Protein AF-A0A7S3YTA0-F1 (afdb_monomer_lite)

Structure (mmCIF, N/CA/C/O backbone):
data_AF-A0A7S3YTA0-F1
#
_entry.id   AF-A0A7S3YTA0-F1
#
loop_
_atom_site.group_PDB
_atom_site.id
_atom_site.type_symbol
_atom_site.label_atom_id
_atom_site.label_alt_id
_atom_site.label_comp_id
_atom_site.label_asym_id
_atom_site.label_entity_id
_atom_site.label_seq_id
_atom_site.pdbx_PDB_ins_code
_atom_site.Cartn_x
_atom_site.Cartn_y
_atom_site.Cartn_z
_atom_site.occupancy
_atom_site.B_iso_or_equiv
_atom_site.auth_seq_id
_atom_site.auth_comp_id
_atom_site.auth_asym_id
_atom_site.auth_atom_id
_atom_site.pdbx_PDB_model_num
ATOM 1 N N . ILE A 1 1 ? -1.882 21.117 9.601 1.00 75.38 1 ILE A N 1
ATOM 2 C CA . ILE A 1 1 ? -2.562 19.855 9.200 1.00 75.38 1 ILE A CA 1
ATOM 3 C C . ILE A 1 1 ? -3.867 19.663 9.983 1.00 75.38 1 ILE A C 1
ATOM 5 O O . ILE A 1 1 ? -4.895 19.478 9.349 1.00 75.38 1 ILE A O 1
ATOM 9 N N . SER A 1 2 ? -3.857 19.800 11.318 1.00 76.00 2 SER A N 1
ATOM 10 C CA . SER A 1 2 ? -5.040 19.610 12.189 1.00 76.00 2 SER A CA 1
ATOM 11 C C . SER A 1 2 ? -6.308 20.392 11.779 1.00 76.00 2 SER A C 1
ATOM 13 O O . SER A 1 2 ? -7.407 19.859 11.864 1.00 76.00 2 SER A O 1
ATOM 15 N N . SER A 1 3 ? -6.177 21.605 11.230 1.00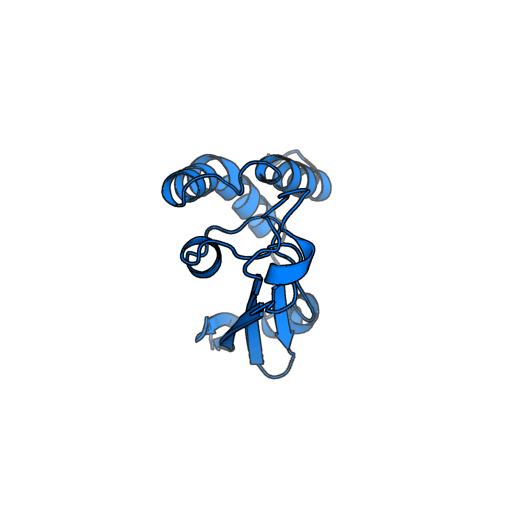 86.44 3 SER A N 1
ATOM 16 C CA . SER A 1 3 ? -7.314 22.431 10.783 1.00 86.44 3 SER A CA 1
ATOM 17 C C . SER A 1 3 ? -7.937 22.036 9.433 1.00 86.44 3 SER A C 1
ATOM 19 O O . SER A 1 3 ? -9.018 22.515 9.105 1.00 86.44 3 SER A O 1
ATOM 21 N N . LYS A 1 4 ? -7.286 21.186 8.623 1.00 92.19 4 LYS A N 1
ATOM 22 C CA . LYS A 1 4 ? -7.795 20.805 7.290 1.00 92.19 4 LYS A CA 1
ATOM 23 C C . LYS A 1 4 ? -8.862 19.707 7.401 1.00 92.19 4 LYS A C 1
ATOM 25 O O . LYS A 1 4 ? -8.685 18.811 8.227 1.00 92.19 4 LYS A O 1
ATOM 30 N N . PRO A 1 5 ? -9.912 19.669 6.560 1.00 94.56 5 PRO A N 1
ATOM 31 C CA . PRO A 1 5 ? -10.842 18.537 6.485 1.00 94.56 5 PRO A CA 1
ATOM 32 C C . PRO A 1 5 ? -10.158 17.224 6.068 1.00 94.56 5 PRO A C 1
ATOM 34 O O . PRO A 1 5 ? -9.203 17.224 5.292 1.00 94.56 5 PRO A O 1
ATOM 37 N N . THR A 1 6 ? -10.677 16.076 6.519 1.00 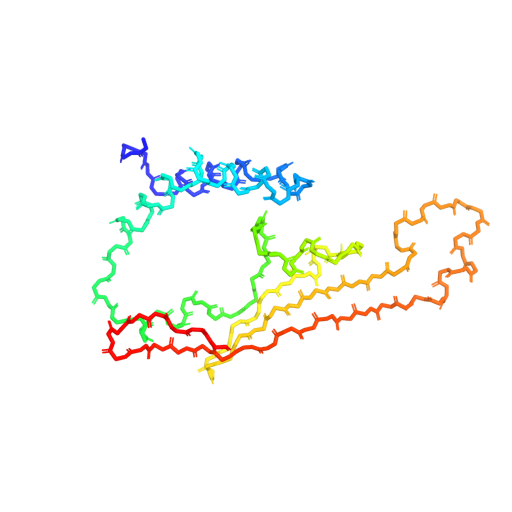94.44 6 THR A N 1
ATOM 38 C CA . THR A 1 6 ? -10.093 14.745 6.232 1.00 94.44 6 THR A CA 1
ATOM 39 C C . THR A 1 6 ? -9.964 14.466 4.735 1.00 94.44 6 THR A C 1
ATOM 41 O O . THR A 1 6 ? -8.952 13.927 4.289 1.00 94.44 6 THR A O 1
ATOM 44 N N . ARG A 1 7 ? -10.966 14.863 3.940 1.00 94.50 7 ARG A N 1
ATOM 45 C CA . ARG A 1 7 ? -10.941 14.719 2.477 1.00 94.50 7 ARG A CA 1
ATOM 46 C C . ARG A 1 7 ? -9.778 15.490 1.849 1.00 94.50 7 ARG A C 1
ATOM 48 O O . ARG A 1 7 ? -9.105 14.945 0.981 1.00 94.50 7 ARG A O 1
ATOM 55 N N . GLN A 1 8 ? -9.520 16.705 2.331 1.00 96.38 8 GLN A N 1
ATOM 56 C CA . GLN A 1 8 ? -8.435 17.543 1.831 1.00 96.38 8 GLN A CA 1
ATOM 57 C C . GLN A 1 8 ? -7.068 16.931 2.153 1.00 96.38 8 GLN A C 1
ATOM 59 O O . GLN A 1 8 ? -6.226 16.848 1.268 1.00 96.38 8 GLN A O 1
ATOM 64 N N . ILE A 1 9 ? -6.867 16.418 3.374 1.00 95.88 9 ILE A N 1
ATOM 65 C CA . ILE A 1 9 ? -5.610 15.741 3.744 1.00 95.88 9 ILE A CA 1
ATOM 66 C C . ILE A 1 9 ? -5.355 14.533 2.833 1.00 95.88 9 ILE A C 1
ATOM 68 O O . ILE A 1 9 ? -4.247 14.363 2.335 1.00 95.88 9 ILE A O 1
ATOM 72 N N . LYS A 1 10 ? -6.384 13.716 2.566 1.00 94.12 10 LYS A N 1
ATOM 73 C CA . LYS A 1 10 ? -6.270 12.570 1.649 1.00 94.12 10 LYS A CA 1
ATOM 74 C C . LYS A 1 10 ? -5.904 13.006 0.227 1.00 94.12 10 LYS A C 1
ATOM 76 O O . LYS A 1 10 ? -5.029 12.400 -0.380 1.00 94.12 10 LYS A O 1
ATOM 81 N N . GLN A 1 11 ? -6.552 14.044 -0.301 1.00 95.38 11 GLN A N 1
ATOM 82 C CA . GLN A 1 11 ? -6.271 14.558 -1.646 1.00 95.38 11 GLN A CA 1
ATOM 83 C C . GLN A 1 11 ? -4.853 15.121 -1.765 1.00 95.38 11 GLN A C 1
ATOM 85 O O . GLN A 1 11 ? -4.148 14.774 -2.708 1.00 95.38 11 GLN A O 1
ATOM 90 N N . GLU A 1 12 ? -4.412 15.920 -0.792 1.00 95.12 12 GLU A N 1
ATOM 91 C CA . GLU A 1 12 ? -3.043 16.444 -0.750 1.00 95.12 12 GLU A CA 1
ATOM 92 C C . GLU A 1 12 ? -2.018 15.307 -0.673 1.00 95.12 12 GLU A C 1
ATOM 94 O O . GLU A 1 12 ? -1.039 15.312 -1.414 1.00 95.12 12 GLU A O 1
ATOM 99 N N . MET A 1 13 ? -2.267 14.289 0.157 1.00 94.19 13 MET A N 1
ATOM 100 C CA . MET A 1 13 ? -1.398 13.115 0.257 1.00 94.19 13 MET A CA 1
ATOM 101 C C . MET A 1 13 ? -1.270 12.380 -1.088 1.00 94.19 13 MET A C 1
ATOM 103 O O . MET A 1 13 ? -0.166 12.004 -1.469 1.00 94.19 13 MET A O 1
ATOM 107 N N . ILE A 1 14 ? -2.372 12.216 -1.832 1.00 92.88 14 ILE A N 1
ATOM 108 C CA . ILE A 1 14 ? -2.359 11.613 -3.176 1.00 92.88 14 ILE A CA 1
ATOM 109 C C . ILE A 1 14 ? -1.544 12.476 -4.149 1.00 92.88 14 ILE A C 1
ATOM 111 O O . ILE A 1 14 ? -0.696 11.952 -4.867 1.00 92.88 14 ILE A O 1
ATOM 115 N N . GLN A 1 15 ? -1.762 13.792 -4.164 1.00 93.88 15 GLN A N 1
ATOM 116 C CA . GLN A 1 15 ? -1.035 14.715 -5.045 1.00 93.88 15 GLN A CA 1
ATOM 117 C C . GLN A 1 15 ? 0.473 14.705 -4.770 1.00 93.88 15 GLN A C 1
ATOM 119 O O . GLN A 1 15 ? 1.277 14.677 -5.700 1.00 93.88 15 GLN A O 1
ATOM 124 N N . LEU A 1 16 ? 0.861 14.661 -3.495 1.00 94.06 16 LEU A N 1
ATOM 125 C CA . LEU A 1 16 ? 2.258 14.639 -3.069 1.00 94.06 16 LEU A CA 1
ATOM 126 C C . LEU A 1 16 ? 3.028 13.416 -3.582 1.00 94.06 16 LEU A C 1
ATOM 128 O O . LEU A 1 16 ? 4.236 13.515 -3.799 1.00 94.06 16 LEU A O 1
ATOM 132 N N . VAL A 1 17 ? 2.356 12.279 -3.790 1.00 91.31 17 VAL A N 1
ATOM 133 C CA . VAL A 1 17 ? 3.008 11.030 -4.210 1.00 91.31 17 VAL A CA 1
ATOM 134 C C . VAL A 1 17 ? 2.965 10.759 -5.716 1.00 91.31 17 VAL A C 1
ATOM 136 O O . VAL A 1 17 ? 3.741 9.928 -6.189 1.00 91.31 17 VAL A O 1
ATOM 139 N N . GLN A 1 18 ? 2.111 11.454 -6.479 1.00 85.19 18 GLN A N 1
ATOM 140 C CA . GLN A 1 18 ? 1.823 11.150 -7.893 1.00 85.19 18 GLN A CA 1
ATOM 141 C C . GLN A 1 18 ? 3.065 11.062 -8.794 1.00 85.19 18 GLN A C 1
ATOM 143 O O . GLN A 1 18 ? 3.098 10.225 -9.692 1.00 85.19 18 GLN A O 1
ATOM 148 N N . ASN A 1 19 ? 4.109 11.846 -8.515 1.00 82.31 19 ASN A N 1
ATOM 149 C CA . ASN A 1 19 ? 5.321 11.900 -9.345 1.00 82.31 19 ASN A CA 1
ATOM 150 C C . ASN A 1 19 ? 6.576 11.347 -8.659 1.00 82.31 19 ASN A C 1
ATOM 152 O O . ASN A 1 19 ? 7.660 11.405 -9.225 1.00 82.31 19 ASN A O 1
ATOM 156 N N . ARG A 1 20 ? 6.441 10.793 -7.451 1.00 84.44 20 ARG A N 1
ATOM 157 C CA . ARG A 1 20 ? 7.572 10.342 -6.616 1.00 84.44 20 ARG A CA 1
ATOM 158 C C . ARG A 1 20 ? 7.796 8.840 -6.653 1.00 84.44 20 ARG A C 1
ATOM 160 O O . ARG A 1 20 ? 8.447 8.255 -5.791 1.00 84.44 20 ARG A O 1
ATOM 167 N N . ASN A 1 21 ? 7.175 8.164 -7.613 1.00 75.94 21 ASN A N 1
ATOM 168 C CA . ASN A 1 21 ? 7.241 6.713 -7.664 1.00 75.94 21 ASN A CA 1
ATOM 169 C C . ASN A 1 21 ? 8.559 6.183 -8.251 1.00 75.94 21 ASN A C 1
ATOM 171 O O . ASN A 1 21 ? 8.927 5.048 -7.956 1.00 75.94 21 ASN A O 1
ATOM 175 N N . ALA A 1 22 ? 9.235 6.979 -9.083 1.00 78.00 22 ALA A N 1
ATOM 176 C CA . ALA A 1 22 ? 10.537 6.635 -9.655 1.00 78.00 22 ALA A CA 1
ATOM 177 C C . ALA A 1 22 ? 11.708 6.917 -8.696 1.00 78.00 22 ALA A C 1
ATOM 179 O O . ALA A 1 22 ? 12.830 6.500 -8.978 1.00 78.00 22 ALA A O 1
ATOM 180 N N . ASP A 1 23 ? 11.442 7.605 -7.582 1.00 85.00 23 ASP A N 1
ATOM 181 C CA . ASP A 1 23 ? 12.418 7.899 -6.538 1.00 85.00 23 ASP A CA 1
ATOM 182 C C . ASP A 1 23 ? 13.050 6.594 -6.030 1.00 85.00 23 ASP A C 1
ATOM 184 O O . ASP A 1 23 ? 12.391 5.554 -5.911 1.00 85.00 23 ASP A O 1
ATOM 188 N N . LYS A 1 24 ? 14.339 6.636 -5.695 1.00 85.44 24 LYS A N 1
ATOM 189 C CA . LYS A 1 24 ? 15.027 5.482 -5.110 1.00 85.44 24 LYS A CA 1
ATOM 190 C C . LYS A 1 24 ? 14.405 5.146 -3.756 1.00 85.44 24 LYS A C 1
ATOM 192 O O . LYS A 1 24 ? 13.939 6.023 -3.032 1.00 85.44 24 LYS A O 1
ATOM 197 N N . GLN A 1 25 ? 14.497 3.884 -3.343 1.00 83.75 25 GLN A N 1
ATOM 198 C CA . GLN A 1 25 ? 13.926 3.414 -2.075 1.00 83.75 25 GLN A CA 1
ATOM 199 C C . GLN A 1 25 ? 14.331 4.269 -0.856 1.00 83.75 25 GLN A C 1
ATOM 201 O O . GLN A 1 25 ? 13.500 4.581 -0.003 1.00 83.75 25 GLN A O 1
ATOM 206 N N . GLY A 1 26 ? 15.594 4.706 -0.781 1.00 86.94 26 GLY A N 1
ATOM 207 C CA . GLY A 1 26 ? 16.060 5.591 0.293 1.00 86.94 26 GLY A CA 1
ATOM 208 C C . GLY A 1 26 ? 15.433 6.993 0.260 1.00 86.94 26 GLY A C 1
ATOM 209 O O . GLY A 1 26 ? 15.182 7.582 1.308 1.00 86.94 26 GLY A O 1
ATOM 210 N N . GLU A 1 27 ? 15.136 7.519 -0.928 1.00 89.81 27 GLU A N 1
ATOM 211 C CA . GLU A 1 27 ? 14.453 8.806 -1.116 1.00 89.81 27 GLU A CA 1
ATOM 212 C C . GLU A 1 27 ? 12.974 8.687 -0.740 1.00 89.81 27 GLU A C 1
ATOM 214 O O . GLU A 1 27 ? 12.465 9.524 0.005 1.00 89.81 27 GLU A O 1
ATOM 219 N N . LYS A 1 28 ? 12.318 7.588 -1.139 1.00 89.75 28 LYS A N 1
ATOM 220 C CA . LYS A 1 28 ? 10.954 7.245 -0.713 1.00 89.75 28 LYS A CA 1
ATOM 221 C C . LYS A 1 28 ? 10.839 7.146 0.806 1.00 89.75 28 LYS A C 1
ATOM 223 O O . LYS A 1 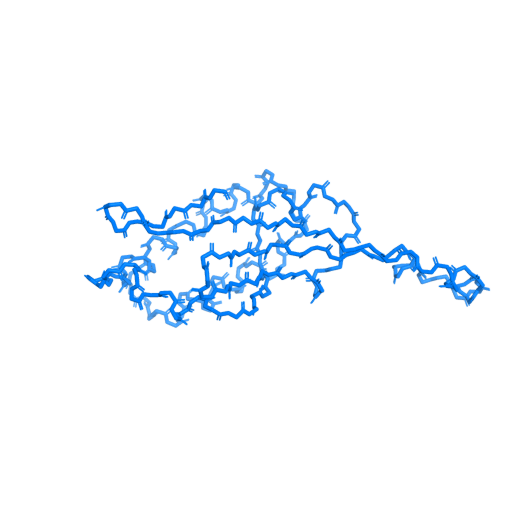28 ? 9.910 7.707 1.384 1.00 89.75 28 LYS A O 1
ATOM 228 N N . ALA A 1 29 ? 11.786 6.472 1.460 1.00 90.06 29 ALA A N 1
ATOM 229 C CA . ALA A 1 29 ? 11.810 6.341 2.915 1.00 90.06 29 ALA A CA 1
ATOM 230 C C . ALA A 1 29 ? 11.959 7.704 3.612 1.00 90.06 29 ALA A C 1
ATOM 232 O O . ALA A 1 29 ? 11.189 8.019 4.520 1.00 90.06 29 ALA A O 1
ATOM 233 N N . LYS A 1 30 ? 12.891 8.545 3.145 1.00 93.31 30 LYS A N 1
ATOM 234 C CA . LYS A 1 30 ? 13.073 9.908 3.671 1.00 93.31 30 LYS A CA 1
ATOM 235 C C . LYS A 1 30 ? 11.830 10.772 3.459 1.00 93.31 30 LYS A C 1
ATOM 237 O O . LYS A 1 30 ? 11.409 11.466 4.380 1.00 93.31 30 LYS A O 1
ATOM 242 N N . PHE A 1 31 ? 11.229 10.716 2.272 1.00 94.00 31 PHE A N 1
ATOM 243 C CA . PHE A 1 31 ? 10.011 11.457 1.945 1.00 94.00 31 PHE A CA 1
ATOM 244 C C . PHE A 1 31 ? 8.819 11.019 2.800 1.00 94.00 31 PHE A C 1
ATOM 246 O O . PHE A 1 31 ? 8.065 11.856 3.298 1.00 94.00 31 PHE A O 1
ATOM 253 N N . TYR A 1 32 ? 8.674 9.712 3.024 1.00 92.88 32 TYR A N 1
ATOM 254 C CA . TYR A 1 32 ? 7.666 9.179 3.930 1.00 92.88 32 TYR A CA 1
ATOM 255 C C . TYR A 1 32 ? 7.808 9.775 5.327 1.00 92.88 32 TYR A C 1
ATOM 257 O O . TYR A 1 32 ? 6.854 10.359 5.830 1.00 92.88 32 TYR A O 1
ATOM 265 N N . GLN A 1 33 ? 8.999 9.676 5.920 1.00 94.06 33 GLN A N 1
ATOM 266 C CA . GLN A 1 33 ? 9.244 10.129 7.289 1.00 94.06 33 GLN A CA 1
ATOM 267 C C . GLN A 1 33 ? 9.034 11.640 7.443 1.00 94.06 33 GLN A C 1
ATOM 269 O O . GLN A 1 33 ? 8.417 12.085 8.407 1.00 94.06 33 GLN A O 1
ATOM 274 N N . SER A 1 34 ? 9.510 12.437 6.483 1.00 94.19 34 SER A N 1
ATOM 275 C CA . SER A 1 34 ? 9.458 13.898 6.583 1.00 94.19 34 SER A CA 1
ATOM 276 C C . SER A 1 34 ? 8.106 14.501 6.202 1.00 94.19 34 SER A C 1
ATOM 278 O O . SER A 1 34 ? 7.721 15.528 6.755 1.00 94.19 34 SER A O 1
ATOM 280 N N . THR A 1 35 ? 7.389 13.894 5.250 1.00 94.00 35 THR A N 1
ATOM 281 C CA . THR A 1 35 ? 6.222 14.522 4.607 1.00 94.00 35 THR A CA 1
ATOM 282 C C . THR A 1 35 ? 4.932 13.744 4.841 1.00 94.00 35 THR A C 1
ATOM 284 O O . THR A 1 35 ? 3.928 14.325 5.253 1.00 94.00 35 THR A O 1
ATOM 287 N N . LEU A 1 36 ? 4.933 12.433 4.587 1.00 94.38 36 LEU A N 1
ATOM 288 C CA . LEU A 1 36 ? 3.702 11.633 4.623 1.00 94.38 36 LEU A CA 1
ATOM 289 C C . LEU A 1 36 ? 3.329 11.195 6.040 1.00 94.38 36 LEU A C 1
ATOM 291 O O . LEU A 1 36 ? 2.148 11.179 6.381 1.00 94.38 36 LEU A O 1
ATOM 295 N N . GLN A 1 37 ? 4.314 10.864 6.875 1.00 94.94 37 GLN A N 1
ATOM 296 C CA . GLN A 1 37 ? 4.093 10.343 8.220 1.00 94.94 37 GLN A CA 1
ATOM 297 C C . GLN A 1 37 ? 3.233 11.289 9.078 1.00 94.94 37 GLN A C 1
ATOM 299 O O . GLN A 1 37 ? 2.241 10.812 9.628 1.00 94.94 37 GLN A O 1
ATOM 304 N N . PRO A 1 38 ? 3.471 12.617 9.130 1.00 94.75 38 PRO A N 1
ATOM 305 C CA . PRO A 1 38 ? 2.591 13.529 9.867 1.00 94.75 38 PRO A CA 1
ATOM 306 C C . PRO A 1 38 ? 1.136 13.531 9.369 1.00 94.75 38 PRO A C 1
ATOM 308 O O . PRO A 1 38 ? 0.205 13.644 10.165 1.00 94.75 38 PRO A O 1
ATOM 311 N N . MET A 1 39 ? 0.917 13.394 8.055 1.00 95.50 39 MET A N 1
ATOM 312 C CA . MET A 1 39 ? -0.429 13.305 7.477 1.00 95.50 39 MET A CA 1
ATOM 313 C C . MET A 1 39 ? -1.109 11.981 7.832 1.00 95.50 39 MET A C 1
ATOM 315 O O . MET A 1 39 ? -2.288 11.972 8.182 1.00 95.50 39 MET A O 1
ATOM 319 N N . ILE A 1 40 ? -0.370 10.871 7.764 1.00 92.69 40 ILE A N 1
ATOM 320 C CA . ILE A 1 40 ? -0.860 9.534 8.110 1.00 92.69 40 ILE A CA 1
ATOM 321 C C . ILE A 1 40 ? -1.231 9.465 9.589 1.00 92.69 40 ILE A C 1
ATOM 323 O O . ILE A 1 40 ? -2.311 8.978 9.911 1.00 92.69 40 ILE A O 1
ATOM 327 N N . GLU A 1 41 ? -0.388 9.983 10.481 1.00 92.75 41 GLU A N 1
ATOM 328 C CA . GLU A 1 41 ? -0.685 10.007 11.915 1.00 92.75 41 GLU A CA 1
ATOM 329 C C . GLU A 1 41 ? -1.908 10.875 12.226 1.00 92.75 41 GLU A C 1
ATOM 331 O O . GLU A 1 41 ? -2.759 10.480 13.021 1.00 92.75 41 GLU A O 1
ATOM 336 N N . GLU A 1 42 ? -2.090 11.998 11.528 1.00 94.00 42 GLU A N 1
ATOM 337 C CA . GLU A 1 42 ? -3.311 12.795 11.661 1.00 94.00 42 GLU A CA 1
ATOM 338 C C . GLU A 1 42 ? -4.557 12.049 11.148 1.00 94.00 42 GLU A C 1
ATOM 340 O O . GLU A 1 42 ? -5.610 12.085 11.788 1.00 94.00 42 GLU A O 1
ATOM 345 N N . LEU A 1 43 ? -4.460 11.337 10.020 1.00 92.31 43 LEU A N 1
ATOM 346 C CA . LEU A 1 43 ? -5.557 10.509 9.508 1.00 92.31 43 LEU A CA 1
ATOM 347 C C . LEU A 1 43 ? -5.890 9.355 10.461 1.00 92.31 43 LEU A C 1
ATOM 349 O O . LEU A 1 43 ? -7.069 9.108 10.709 1.00 92.31 43 LEU A O 1
ATOM 353 N N . LYS A 1 44 ? -4.881 8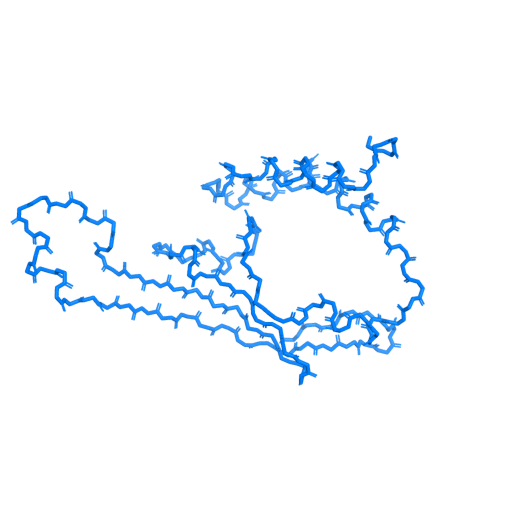.691 11.039 1.00 88.25 44 LYS A N 1
ATOM 354 C CA . LYS A 1 44 ? -5.057 7.658 12.071 1.00 88.25 44 LYS A CA 1
ATOM 355 C C . LYS A 1 44 ? -5.722 8.228 13.318 1.00 88.25 44 LYS A C 1
ATOM 357 O O . LYS A 1 44 ? -6.686 7.652 13.806 1.00 88.25 44 LYS A O 1
ATOM 362 N N . ARG A 1 45 ? -5.272 9.393 13.798 1.00 89.81 45 ARG A N 1
ATOM 363 C CA . ARG A 1 45 ? -5.852 10.077 14.964 1.00 89.81 45 ARG A CA 1
ATOM 364 C C . ARG A 1 45 ? -7.329 10.420 14.758 1.00 89.81 45 ARG A C 1
ATOM 366 O O . ARG A 1 45 ? -8.099 10.372 15.712 1.00 89.81 45 ARG A O 1
ATOM 373 N N . ARG A 1 46 ? -7.724 10.782 13.535 1.00 90.06 46 ARG A N 1
ATOM 374 C CA . ARG A 1 46 ? -9.129 11.037 13.168 1.00 90.06 46 ARG A CA 1
ATOM 375 C C . ARG A 1 46 ? -9.932 9.761 12.967 1.00 90.06 46 ARG A C 1
ATOM 377 O O . ARG A 1 46 ? -11.142 9.782 13.145 1.00 90.06 46 ARG A O 1
ATOM 384 N N . ASN A 1 47 ? -9.264 8.674 12.600 1.00 83.00 47 ASN A N 1
ATOM 385 C CA . ASN A 1 47 ? -9.841 7.348 12.443 1.00 83.00 47 ASN A CA 1
ATOM 386 C C . ASN A 1 47 ? -9.650 6.502 13.713 1.00 83.00 47 ASN A C 1
ATOM 388 O O . ASN A 1 47 ? -9.249 5.340 13.637 1.00 83.00 47 ASN A O 1
ATOM 392 N N . LYS A 1 48 ? -9.919 7.093 14.886 1.00 71.62 48 LYS A N 1
ATOM 393 C CA . LYS A 1 48 ? -10.077 6.345 16.139 1.00 71.62 48 LYS A CA 1
ATOM 394 C C . LYS A 1 48 ? -11.416 5.620 16.085 1.00 71.62 48 LYS A C 1
ATOM 396 O O . LYS A 1 48 ? -12.427 6.097 16.581 1.00 71.62 48 LYS A O 1
ATOM 401 N N . SER A 1 49 ? -11.424 4.518 15.354 1.00 68.62 49 SER A N 1
ATOM 402 C CA . SER A 1 49 ? -12.481 3.532 15.449 1.00 68.62 49 SER A CA 1
ATOM 403 C C . SER A 1 49 ? -12.235 2.741 16.730 1.00 68.62 49 SER A C 1
ATOM 405 O O . SER A 1 49 ? -11.217 2.060 16.823 1.00 68.62 49 SER A O 1
ATOM 407 N N . ASP A 1 50 ? -13.152 2.819 17.694 1.00 69.25 50 ASP A N 1
ATOM 408 C CA . ASP A 1 50 ? -13.171 1.897 18.844 1.00 69.25 50 ASP A CA 1
ATOM 409 C C . ASP A 1 50 ? -13.682 0.501 18.437 1.00 69.25 50 ASP A C 1
ATOM 411 O O . ASP A 1 50 ? -13.815 -0.393 19.270 1.00 69.25 50 ASP A O 1
ATOM 415 N N . ARG A 1 51 ? -13.993 0.301 17.147 1.00 72.69 51 ARG A N 1
ATOM 416 C CA . ARG A 1 51 ? -14.436 -0.990 16.627 1.00 72.69 51 ARG A CA 1
ATOM 417 C C . ARG A 1 51 ? -13.254 -1.960 16.566 1.00 72.69 51 ARG A C 1
ATOM 419 O O . ARG A 1 51 ? -12.178 -1.570 16.097 1.00 72.69 51 ARG A O 1
ATOM 426 N N . PRO A 1 52 ? -13.457 -3.223 16.969 1.00 76.19 52 PRO A N 1
ATOM 427 C CA . PRO A 1 52 ? -12.511 -4.300 16.719 1.00 76.19 52 PRO A CA 1
ATOM 428 C C . PRO A 1 52 ? -12.039 -4.322 15.260 1.00 76.19 52 PRO A C 1
ATOM 430 O O . PRO A 1 52 ? -12.829 -4.120 14.337 1.00 76.19 52 PRO A O 1
ATOM 433 N N . LYS A 1 53 ? -10.754 -4.614 15.016 1.00 79.56 53 LYS A N 1
ATOM 434 C CA . LYS A 1 53 ? -10.236 -4.746 13.640 1.00 79.56 53 LYS A CA 1
ATOM 435 C C . LYS A 1 53 ? -10.901 -5.878 12.857 1.00 79.56 53 LYS A C 1
ATOM 437 O O . LYS A 1 53 ? -10.989 -5.777 11.635 1.00 79.56 53 LYS A O 1
ATOM 442 N N . SER A 1 54 ? -11.464 -6.872 13.549 1.00 76.38 54 SER A N 1
ATOM 443 C CA . SER A 1 54 ? -12.370 -7.877 12.975 1.00 76.38 54 SER A CA 1
ATOM 444 C C . SER A 1 54 ? -13.544 -7.259 12.206 1.00 76.38 54 SER A C 1
ATOM 446 O O . SER A 1 54 ? -13.935 -7.768 11.159 1.00 76.38 54 SER A O 1
ATOM 448 N N . ASP A 1 55 ? -14.053 -6.117 12.659 1.00 78.25 55 ASP A N 1
ATOM 449 C CA . ASP A 1 55 ? -15.223 -5.465 12.066 1.00 78.25 55 ASP A CA 1
ATOM 450 C C . ASP A 1 55 ? -14.833 -4.604 10.853 1.00 78.25 55 ASP A C 1
ATOM 452 O O . ASP A 1 55 ? -15.668 -4.245 10.021 1.00 78.25 55 ASP A O 1
ATOM 456 N N . GLU A 1 56 ? -13.542 -4.282 10.724 1.00 79.69 56 GLU A N 1
ATOM 457 C CA . GLU A 1 56 ? -12.985 -3.503 9.619 1.00 79.69 56 GLU A CA 1
ATOM 458 C C . GLU A 1 56 ? -12.574 -4.378 8.421 1.00 79.69 56 GLU A C 1
ATOM 460 O O . GLU A 1 56 ? -12.266 -3.834 7.360 1.00 79.69 56 GLU A O 1
ATOM 465 N N . TYR A 1 57 ? -12.612 -5.716 8.525 1.00 78.94 57 TYR A N 1
ATOM 466 C CA . TYR A 1 57 ? -12.229 -6.625 7.428 1.00 78.94 57 TYR A CA 1
ATOM 467 C C . TYR A 1 57 ? -12.961 -6.329 6.122 1.00 78.94 57 TYR A C 1
ATOM 469 O O . TYR A 1 57 ? -12.366 -6.384 5.046 1.00 78.94 57 TYR A O 1
ATOM 477 N N . HIS A 1 58 ? -14.246 -5.994 6.201 1.00 80.31 58 HIS A N 1
ATOM 478 C CA . HIS A 1 58 ? -15.043 -5.673 5.021 1.00 80.31 58 HIS A CA 1
ATOM 479 C C . HIS A 1 58 ? -14.581 -4.393 4.317 1.00 80.31 58 HIS A C 1
ATOM 481 O O . HIS A 1 58 ? -14.790 -4.254 3.117 1.00 80.31 58 HIS A O 1
ATOM 487 N N . LEU A 1 59 ? -13.912 -3.478 5.027 1.00 82.50 59 LEU A N 1
ATOM 488 C CA . LEU A 1 59 ? -13.420 -2.218 4.464 1.00 82.50 59 LEU A CA 1
ATOM 489 C C . LEU A 1 59 ? -12.167 -2.401 3.601 1.00 82.50 59 LEU A C 1
ATOM 491 O O . LEU A 1 59 ? -11.865 -1.531 2.786 1.00 82.50 59 LEU A O 1
ATOM 495 N N . VAL A 1 60 ? -11.429 -3.499 3.791 1.00 80.94 60 VAL A N 1
ATOM 496 C CA . VAL A 1 60 ? -10.178 -3.769 3.065 1.00 80.94 60 VAL A CA 1
ATOM 497 C C . VAL A 1 60 ? -10.351 -4.770 1.925 1.00 80.94 60 VAL A C 1
ATOM 499 O O . VAL A 1 60 ? -9.450 -4.891 1.103 1.00 80.94 60 VAL A O 1
ATOM 502 N N . GLN A 1 61 ? -11.494 -5.456 1.834 1.00 84.94 61 GLN A N 1
ATOM 503 C CA . GLN A 1 61 ? -11.770 -6.451 0.794 1.00 84.94 61 GLN A CA 1
ATOM 504 C C . GLN A 1 61 ? -11.744 -5.852 -0.616 1.00 84.94 61 GLN A C 1
ATOM 506 O O . GLN A 1 61 ? -12.245 -4.755 -0.858 1.00 84.94 61 GLN A O 1
ATOM 511 N N . GLY A 1 62 ? -11.197 -6.620 -1.560 1.00 87.06 62 GLY A N 1
ATOM 512 C CA . GLY A 1 62 ? -11.144 -6.255 -2.973 1.00 87.06 62 GLY A CA 1
ATOM 513 C C . GLY A 1 62 ? -9.727 -6.046 -3.497 1.00 87.06 62 GLY A C 1
ATOM 514 O O . GLY A 1 62 ? -8.745 -6.498 -2.901 1.00 87.06 62 GLY A O 1
ATOM 515 N N . THR A 1 63 ? -9.648 -5.388 -4.652 1.00 86.31 63 THR A N 1
ATOM 516 C CA . THR A 1 63 ? -8.406 -5.154 -5.391 1.00 86.31 63 THR A CA 1
ATOM 517 C C . THR A 1 63 ? -7.936 -3.717 -5.199 1.00 86.31 63 THR A C 1
ATOM 519 O O . THR A 1 63 ? -8.639 -2.775 -5.556 1.00 86.31 63 THR A O 1
ATOM 522 N N . TRP A 1 64 ? -6.723 -3.554 -4.679 1.00 85.31 64 TRP A N 1
ATOM 523 C CA . TRP A 1 64 ? -6.097 -2.268 -4.396 1.00 85.31 64 T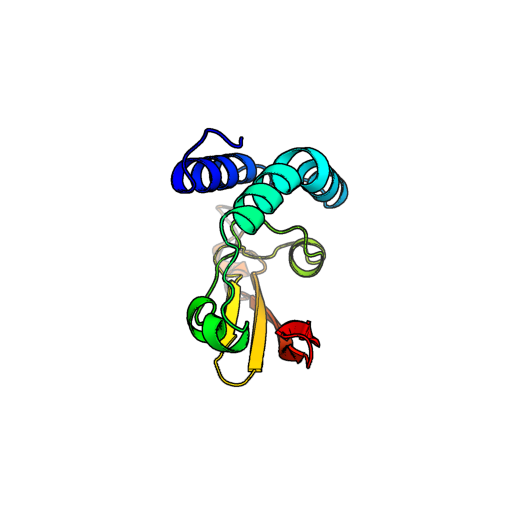RP A CA 1
ATOM 524 C C . TRP A 1 64 ? -4.910 -2.027 -5.319 1.00 85.31 64 TRP A C 1
ATOM 526 O O . TRP A 1 64 ? -3.914 -2.750 -5.280 1.00 85.31 64 TRP A O 1
ATOM 536 N N . THR A 1 65 ? -4.984 -0.971 -6.122 1.00 81.88 65 THR A N 1
ATOM 537 C CA . THR A 1 65 ? -3.854 -0.528 -6.942 1.00 81.88 65 THR A CA 1
ATOM 538 C C . THR A 1 65 ? -3.002 0.462 -6.141 1.00 81.88 65 THR A C 1
ATOM 540 O O . THR A 1 65 ? -3.512 1.505 -5.719 1.00 81.88 65 THR A O 1
ATOM 543 N N . PRO A 1 66 ? -1.705 0.187 -5.917 1.00 77.38 66 PRO A N 1
ATOM 544 C CA . PRO A 1 66 ? -0.850 1.076 -5.150 1.00 77.38 66 PRO A CA 1
ATOM 545 C C . PRO A 1 66 ? -0.568 2.364 -5.935 1.00 77.38 66 PRO A C 1
ATOM 547 O O . PRO A 1 66 ? 0.077 2.357 -6.983 1.00 77.38 66 PRO A O 1
ATOM 550 N N . ILE A 1 67 ? -0.996 3.502 -5.385 1.00 79.50 67 ILE A N 1
ATOM 551 C CA . ILE A 1 67 ? -0.650 4.837 -5.904 1.00 79.50 67 ILE A CA 1
ATOM 552 C C . ILE A 1 67 ? 0.765 5.279 -5.507 1.00 79.50 67 ILE A C 1
ATOM 554 O O . ILE A 1 67 ? 1.317 6.200 -6.101 1.00 79.50 67 ILE A O 1
ATOM 558 N N . TRP A 1 68 ? 1.368 4.632 -4.513 1.00 82.50 68 TRP A N 1
ATOM 559 C CA . TRP A 1 68 ? 2.743 4.814 -4.050 1.00 82.50 68 TRP A CA 1
ATOM 560 C C . TRP A 1 68 ? 3.044 3.710 -3.032 1.00 82.50 68 TRP A C 1
ATOM 562 O O . TRP A 1 68 ? 2.141 3.277 -2.318 1.00 82.50 68 TRP A O 1
ATOM 572 N N . SER A 1 69 ? 4.283 3.228 -2.971 1.00 76.00 69 SER A N 1
ATOM 573 C CA . SER A 1 69 ? 4.699 2.221 -1.995 1.00 76.00 69 SER A CA 1
ATOM 574 C C . SER A 1 69 ? 6.184 2.369 -1.691 1.00 76.00 69 SER A C 1
ATOM 576 O O . SER A 1 69 ? 6.968 2.680 -2.587 1.00 76.00 69 SER A O 1
ATOM 578 N N . ASN A 1 70 ? 6.550 2.126 -0.435 1.00 73.06 70 ASN A N 1
ATOM 579 C CA . ASN A 1 70 ? 7.922 1.914 0.019 1.00 73.06 70 ASN A CA 1
ATOM 580 C C . ASN A 1 70 ? 8.220 0.421 0.247 1.00 73.06 70 ASN A C 1
ATOM 582 O O . ASN A 1 70 ? 9.216 0.099 0.889 1.00 73.06 70 ASN A O 1
ATOM 586 N N . ILE A 1 71 ? 7.345 -0.494 -0.180 1.00 69.94 71 ILE A N 1
ATOM 587 C CA . ILE A 1 71 ? 7.563 -1.930 -0.001 1.00 69.94 71 ILE A CA 1
ATOM 588 C C . ILE A 1 71 ? 8.620 -2.373 -1.019 1.00 69.94 71 ILE A C 1
ATOM 590 O O . ILE A 1 71 ? 8.352 -2.287 -2.221 1.00 69.94 71 ILE A O 1
ATOM 594 N N . PRO A 1 72 ? 9.775 -2.912 -0.579 1.00 62.50 72 PRO A N 1
ATOM 595 C CA . PRO A 1 72 ? 10.855 -3.298 -1.480 1.00 62.50 72 PRO A CA 1
ATOM 596 C C . PRO A 1 72 ? 10.408 -4.275 -2.562 1.00 62.50 72 PRO A C 1
ATOM 598 O O . PRO A 1 72 ? 10.812 -4.109 -3.696 1.00 62.50 72 PRO A O 1
ATOM 601 N N . PHE A 1 73 ? 9.493 -5.211 -2.281 1.00 66.75 73 PHE A N 1
ATOM 602 C CA . PHE A 1 73 ? 8.954 -6.136 -3.292 1.00 66.75 73 PHE A CA 1
ATOM 603 C C . PHE A 1 73 ? 8.463 -5.436 -4.575 1.00 66.75 73 PHE A C 1
ATOM 605 O O . PHE A 1 73 ? 8.576 -5.983 -5.668 1.00 66.75 73 PHE A O 1
ATOM 612 N N . GLN A 1 74 ? 7.948 -4.209 -4.458 1.00 64.81 74 GLN A N 1
ATOM 613 C CA . GLN A 1 74 ? 7.475 -3.434 -5.602 1.00 64.81 74 GLN A CA 1
ATOM 614 C C . GLN A 1 74 ? 8.594 -2.768 -6.421 1.00 64.81 74 GLN A C 1
ATOM 616 O O . GLN A 1 74 ? 8.363 -2.460 -7.591 1.00 64.81 74 GLN A O 1
ATOM 621 N N . ASP A 1 75 ? 9.765 -2.554 -5.816 1.00 62.03 75 ASP A N 1
ATOM 622 C CA . ASP A 1 75 ? 10.897 -1.796 -6.368 1.00 62.03 75 ASP A CA 1
ATOM 623 C C . ASP A 1 75 ? 12.149 -2.661 -6.626 1.00 62.03 75 ASP A C 1
ATOM 625 O O . ASP A 1 75 ? 12.969 -2.326 -7.476 1.00 62.03 75 ASP A O 1
ATOM 629 N N . SER A 1 76 ? 12.301 -3.791 -5.932 1.00 59.38 76 SER A N 1
ATOM 630 C CA . SER A 1 76 ? 13.412 -4.747 -6.054 1.00 59.38 76 SER A CA 1
ATOM 631 C C . SER A 1 76 ? 13.405 -5.504 -7.381 1.00 59.38 76 SER A C 1
ATOM 633 O O . SER A 1 76 ? 14.360 -6.212 -7.688 1.00 59.38 76 SER A O 1
ATOM 635 N N . LEU A 1 77 ? 12.332 -5.378 -8.160 1.00 60.62 77 LEU A N 1
ATOM 636 C CA . LEU A 1 77 ? 12.109 -6.143 -9.373 1.00 60.62 77 LEU A CA 1
ATOM 637 C C . LEU A 1 77 ? 11.978 -5.186 -10.576 1.00 60.62 77 LEU A C 1
ATOM 639 O O . LEU A 1 77 ? 10.901 -4.632 -10.834 1.00 60.62 77 LEU A O 1
ATOM 643 N N . PRO A 1 78 ? 13.079 -4.932 -11.307 1.00 60.50 78 PRO A N 1
ATOM 644 C CA . PRO A 1 78 ? 13.087 -4.001 -12.429 1.00 60.50 78 PRO A CA 1
ATOM 645 C C . PRO A 1 78 ? 12.143 -4.461 -13.553 1.00 60.50 78 PRO A C 1
ATOM 647 O O . PRO A 1 78 ? 12.050 -5.642 -13.867 1.00 60.50 78 PRO A O 1
ATOM 650 N N . GLY A 1 79 ? 11.446 -3.515 -14.194 1.00 63.38 79 GLY A N 1
ATOM 651 C CA . GLY A 1 79 ? 10.601 -3.797 -15.368 1.00 63.38 79 GLY A CA 1
ATOM 652 C C . GLY A 1 79 ? 9.129 -4.129 -15.087 1.00 63.38 79 GLY A C 1
ATOM 653 O O . GLY A 1 79 ? 8.387 -4.374 -16.039 1.00 63.38 79 GLY A O 1
ATOM 654 N N . ARG A 1 80 ? 8.680 -4.079 -13.827 1.00 75.25 80 ARG A N 1
ATOM 655 C CA . ARG A 1 80 ? 7.271 -4.270 -13.444 1.00 75.25 80 ARG A CA 1
ATOM 656 C C . ARG A 1 80 ? 6.320 -3.297 -14.162 1.00 75.25 80 ARG A C 1
ATOM 658 O O . ARG A 1 80 ? 6.630 -2.112 -14.323 1.00 75.25 80 ARG A O 1
ATOM 665 N N . ILE A 1 81 ? 5.136 -3.784 -14.527 1.00 76.81 81 ILE A N 1
ATOM 666 C CA . ILE A 1 81 ? 3.998 -2.999 -15.015 1.00 76.81 81 ILE A CA 1
ATOM 667 C C . ILE A 1 81 ? 3.116 -2.642 -13.824 1.00 76.81 81 ILE A C 1
ATOM 669 O O . ILE A 1 81 ? 2.513 -3.499 -13.179 1.00 76.81 81 ILE A O 1
ATOM 673 N N . ARG A 1 82 ? 3.066 -1.355 -13.507 1.00 73.81 82 ARG A N 1
ATOM 674 C CA . ARG A 1 82 ? 2.485 -0.855 -12.263 1.00 73.81 82 ARG A CA 1
ATOM 675 C C . ARG A 1 82 ? 0.963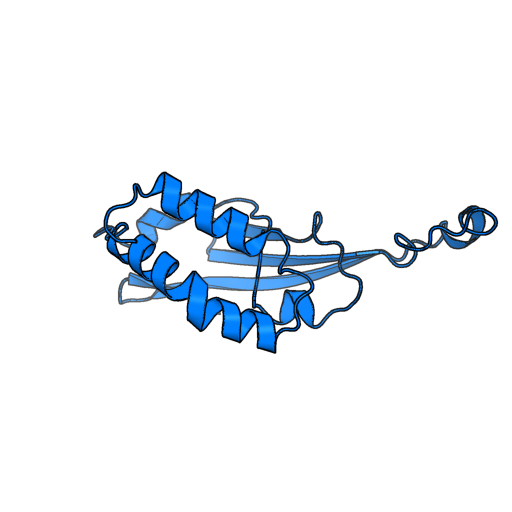 -0.886 -12.267 1.00 73.81 82 ARG A C 1
ATOM 677 O O . ARG A 1 82 ? 0.373 -1.257 -11.264 1.00 73.81 82 ARG A O 1
ATOM 684 N N . GLU A 1 83 ? 0.350 -0.526 -13.385 1.00 75.06 83 GLU A N 1
ATOM 685 C CA . GLU A 1 83 ? -1.106 -0.523 -13.575 1.00 75.06 83 GLU A CA 1
ATOM 686 C C . GLU A 1 83 ? -1.680 -1.944 -13.491 1.00 75.06 83 GLU A C 1
ATOM 688 O O . GLU A 1 83 ? -2.859 -2.136 -13.219 1.00 75.06 83 GLU A O 1
ATOM 693 N N . GLU A 1 84 ? -0.812 -2.940 -13.668 1.00 77.50 84 GLU A N 1
ATOM 694 C CA . GLU A 1 84 ? -1.115 -4.366 -13.588 1.00 77.50 84 GLU A CA 1
ATOM 695 C C . GLU A 1 84 ? -0.499 -5.007 -12.334 1.00 77.50 84 GLU A C 1
ATOM 697 O O . GLU A 1 84 ? -0.419 -6.227 -12.222 1.00 77.50 84 GLU A O 1
ATOM 702 N N . SER A 1 85 ? -0.075 -4.180 -11.373 1.00 81.25 85 SER A N 1
ATOM 703 C CA . SER A 1 85 ? 0.355 -4.604 -10.044 1.00 81.25 85 SER A CA 1
ATOM 704 C C . SER A 1 85 ? -0.645 -4.134 -9.000 1.00 81.25 85 SER A C 1
ATOM 706 O O . SER A 1 85 ? -1.006 -2.960 -8.958 1.00 81.25 85 SER A O 1
ATOM 708 N N . TYR A 1 86 ? -1.093 -5.037 -8.141 1.00 85.31 86 TYR A N 1
ATOM 709 C CA . TYR A 1 86 ? -2.178 -4.763 -7.205 1.00 85.31 86 TYR A CA 1
ATOM 710 C C . TYR A 1 86 ? -2.117 -5.698 -6.001 1.00 85.31 86 TYR A C 1
ATOM 712 O O . TYR A 1 86 ? -1.398 -6.698 -5.993 1.00 85.31 86 TYR A O 1
ATOM 720 N N . GLN A 1 87 ? -2.863 -5.337 -4.965 1.00 86.81 87 GLN A N 1
ATOM 721 C CA . GLN A 1 87 ? -3.047 -6.133 -3.764 1.00 86.81 87 GLN A CA 1
ATOM 722 C C . GLN A 1 87 ? -4.477 -6.660 -3.742 1.00 86.81 87 GLN A C 1
ATOM 724 O O . GLN A 1 87 ? -5.407 -5.906 -4.014 1.00 86.81 87 GLN A O 1
ATOM 729 N N . ILE A 1 88 ? -4.664 -7.938 -3.434 1.00 87.62 88 ILE A N 1
ATOM 730 C CA . ILE A 1 88 ? -5.992 -8.532 -3.262 1.00 87.62 88 ILE A CA 1
ATOM 731 C C . ILE A 1 88 ? -6.154 -8.896 -1.796 1.00 87.62 88 ILE A C 1
ATOM 733 O O . ILE A 1 88 ? -5.335 -9.647 -1.275 1.00 87.62 88 ILE A O 1
ATOM 737 N N . PHE A 1 89 ? -7.226 -8.433 -1.161 1.00 87.31 89 PHE A N 1
ATOM 738 C CA . PHE A 1 89 ? -7.626 -8.879 0.173 1.00 87.31 89 PHE A CA 1
ATOM 739 C C . PHE A 1 89 ? -8.886 -9.734 0.079 1.00 87.31 89 PHE A C 1
ATOM 741 O O . PHE A 1 89 ? -9.891 -9.311 -0.506 1.00 87.31 89 PHE A O 1
ATOM 748 N N . LYS A 1 90 ? -8.838 -10.932 0.668 1.00 85.38 90 LYS A N 1
ATOM 749 C CA . LYS A 1 90 ? -9.967 -11.862 0.736 1.00 85.38 90 LYS A CA 1
ATOM 750 C C . LYS A 1 90 ? -10.421 -12.081 2.174 1.00 85.38 90 LYS A C 1
ATOM 752 O O . LYS A 1 90 ? -9.620 -12.176 3.094 1.00 85.38 90 LYS A O 1
ATOM 757 N N . ASN A 1 91 ? -11.726 -12.261 2.346 1.00 82.56 91 ASN A N 1
ATOM 758 C CA . ASN A 1 91 ? -12.377 -12.482 3.641 1.00 82.56 91 ASN A CA 1
ATOM 759 C C . ASN A 1 91 ? -11.999 -13.796 4.353 1.00 82.56 91 ASN A C 1
ATOM 761 O O . ASN A 1 91 ? -12.435 -14.015 5.475 1.00 82.56 91 ASN A O 1
ATOM 765 N N . ASN A 1 92 ? -11.201 -14.660 3.727 1.00 83.56 92 ASN A N 1
ATOM 766 C CA . ASN A 1 92 ? -10.741 -15.930 4.282 1.00 83.56 92 ASN A CA 1
ATOM 767 C C . ASN A 1 92 ? -9.376 -15.827 4.994 1.00 83.56 92 ASN A C 1
ATOM 769 O O . ASN A 1 92 ? -8.743 -16.851 5.237 1.00 83.56 92 ASN A O 1
ATOM 773 N N . GLY A 1 93 ? -8.909 -14.610 5.297 1.00 83.94 93 GLY A N 1
ATOM 774 C CA . GLY A 1 93 ? -7.647 -14.378 6.009 1.00 83.94 93 GLY A CA 1
ATOM 775 C C . GLY A 1 93 ? -6.402 -14.455 5.126 1.00 83.94 93 GLY A C 1
ATOM 776 O O . GLY A 1 93 ? -5.304 -14.661 5.635 1.00 83.94 93 GLY A O 1
ATOM 777 N N . TYR A 1 94 ? -6.548 -14.295 3.807 1.00 87.19 94 TYR A N 1
ATOM 778 C CA . TYR A 1 94 ? -5.426 -14.249 2.869 1.00 87.19 94 TYR A CA 1
ATOM 779 C C . TYR A 1 94 ? -5.400 -12.943 2.087 1.00 87.19 94 TYR A C 1
ATOM 781 O O . TYR A 1 94 ? -6.425 -12.488 1.568 1.00 87.19 94 TYR A O 1
ATOM 789 N N . TYR A 1 95 ? -4.207 -12.378 1.945 1.00 89.75 95 TYR A N 1
ATOM 790 C CA . TYR A 1 95 ? -3.968 -11.288 1.016 1.00 89.75 95 TYR A CA 1
ATOM 791 C C . TYR A 1 95 ? -2.807 -11.628 0.085 1.00 89.75 95 TYR A C 1
ATOM 793 O O . TYR A 1 95 ? -1.934 -12.433 0.410 1.00 89.75 95 TYR A O 1
ATOM 801 N N . ALA A 1 96 ? -2.831 -11.052 -1.109 1.00 87.75 96 ALA A N 1
ATOM 802 C CA . ALA A 1 96 ? -1.826 -11.299 -2.128 1.00 87.75 96 ALA A CA 1
ATOM 803 C C . ALA A 1 96 ? -1.294 -9.983 -2.681 1.00 87.75 96 ALA A C 1
ATOM 805 O O . ALA A 1 96 ? -2.071 -9.083 -2.989 1.00 87.75 96 ALA A O 1
ATOM 806 N N . ASN A 1 97 ? 0.020 -9.897 -2.858 1.00 86.06 97 ASN A N 1
ATOM 807 C CA . ASN A 1 97 ? 0.667 -8.867 -3.659 1.00 86.06 97 ASN A CA 1
ATOM 808 C C . ASN A 1 97 ? 0.994 -9.466 -5.023 1.00 86.06 97 ASN A C 1
ATOM 810 O O . ASN A 1 97 ? 1.675 -10.488 -5.093 1.00 86.06 97 ASN A O 1
ATOM 814 N N . ILE A 1 98 ? 0.538 -8.826 -6.096 1.00 85.56 98 ILE A N 1
ATOM 815 C CA . ILE A 1 98 ? 0.784 -9.271 -7.468 1.00 85.56 98 ILE A CA 1
ATOM 816 C C . ILE A 1 98 ? 1.594 -8.202 -8.192 1.00 85.56 98 ILE A C 1
ATOM 818 O O . ILE A 1 98 ? 1.281 -7.010 -8.136 1.00 85.56 98 ILE A O 1
ATOM 822 N N . ALA A 1 99 ? 2.649 -8.643 -8.868 1.00 84.06 99 ALA A N 1
ATOM 823 C CA . ALA A 1 99 ? 3.505 -7.827 -9.707 1.00 84.06 99 ALA A CA 1
ATOM 824 C C . ALA A 1 99 ? 3.618 -8.467 -11.094 1.00 84.06 99 ALA A C 1
ATOM 826 O O . ALA A 1 99 ? 4.169 -9.559 -11.222 1.00 84.06 99 ALA A O 1
ATOM 827 N N . ARG A 1 100 ? 3.125 -7.776 -12.125 1.00 79.88 100 ARG A N 1
ATOM 828 C CA . ARG A 1 100 ? 3.236 -8.223 -13.517 1.00 79.88 100 ARG A CA 1
ATOM 829 C C . ARG A 1 100 ? 4.480 -7.672 -14.202 1.00 79.88 100 ARG A C 1
ATOM 831 O O . ARG A 1 100 ? 4.806 -6.495 -14.056 1.00 79.88 100 ARG A O 1
ATOM 838 N N . TYR A 1 101 ? 5.109 -8.495 -15.029 1.00 74.12 101 TYR A N 1
ATOM 839 C CA . TYR A 1 101 ? 6.229 -8.158 -15.903 1.00 74.12 101 TYR A CA 1
ATOM 840 C C . TYR A 1 101 ? 5.853 -8.476 -17.341 1.00 74.12 101 TYR A C 1
ATOM 842 O O . TYR A 1 101 ? 5.200 -9.481 -17.600 1.00 74.12 101 TYR A O 1
ATOM 850 N N . ALA A 1 102 ? 6.298 -7.646 -18.281 1.00 71.12 102 ALA A N 1
ATOM 851 C CA . ALA A 1 102 ? 6.245 -7.971 -19.700 1.00 71.12 102 ALA A CA 1
ATOM 852 C C . ALA A 1 102 ? 7.532 -7.493 -20.367 1.00 71.12 102 ALA A C 1
ATOM 854 O O . ALA A 1 102 ? 7.759 -6.287 -20.532 1.00 71.12 102 ALA A O 1
ATOM 855 N N . PHE A 1 103 ? 8.381 -8.446 -20.746 1.00 62.28 103 PHE A N 1
ATOM 856 C CA . PHE A 1 103 ? 9.578 -8.156 -21.523 1.00 62.28 103 PHE A CA 1
ATOM 857 C C . PHE A 1 103 ? 9.172 -7.609 -22.903 1.00 62.28 103 PHE A C 1
ATOM 859 O O . PHE A 1 103 ? 8.232 -8.093 -23.525 1.00 62.28 103 PHE A O 1
ATOM 866 N N . GLY A 1 104 ? 9.827 -6.537 -23.360 1.00 55.06 104 GLY A N 1
ATOM 867 C CA . GLY A 1 104 ? 9.575 -5.936 -24.679 1.00 55.06 104 GLY A CA 1
ATOM 868 C C . GLY A 1 104 ? 8.481 -4.861 -24.746 1.00 55.06 104 GLY A C 1
ATOM 869 O O . GLY A 1 104 ? 8.490 -4.060 -25.675 1.00 55.06 104 GLY A O 1
ATOM 870 N N . ARG A 1 105 ? 7.603 -4.720 -23.741 1.00 57.12 105 ARG A N 1
ATOM 871 C CA . ARG A 1 105 ? 6.479 -3.754 -23.799 1.00 57.12 105 ARG A CA 1
ATOM 872 C C . ARG A 1 105 ? 6.898 -2.272 -23.784 1.00 57.12 105 ARG A C 1
ATOM 874 O O . ARG A 1 105 ? 6.116 -1.405 -24.160 1.00 57.12 105 ARG A O 1
ATOM 881 N N . LYS A 1 106 ? 8.134 -1.972 -23.363 1.00 52.88 106 LYS A N 1
ATOM 882 C CA . LYS A 1 106 ? 8.726 -0.617 -23.384 1.00 52.88 106 LYS A CA 1
ATOM 883 C C . LYS A 1 106 ? 9.629 -0.352 -24.599 1.00 52.88 106 LYS A C 1
ATOM 885 O O . LYS A 1 106 ? 10.115 0.767 -24.749 1.00 52.88 106 LYS A O 1
ATOM 890 N N . ILE A 1 107 ? 9.849 -1.339 -25.470 1.00 52.41 107 ILE A N 1
ATOM 891 C CA . ILE A 1 107 ? 10.695 -1.197 -26.661 1.00 52.41 107 ILE A CA 1
ATOM 892 C C . ILE A 1 107 ? 9.845 -0.601 -27.790 1.00 52.41 107 ILE A C 1
ATOM 894 O O . ILE A 1 107 ? 9.214 -1.311 -28.566 1.00 52.41 107 ILE A O 1
ATOM 898 N N . LYS A 1 108 ? 9.816 0.731 -27.886 1.00 51.81 108 LYS A N 1
ATOM 899 C CA . LYS A 1 108 ? 9.262 1.448 -29.046 1.00 51.81 108 LYS A CA 1
ATOM 900 C C . LYS A 1 108 ? 10.307 1.496 -30.171 1.00 51.81 108 LYS A C 1
ATOM 902 O O . LYS A 1 108 ? 10.844 2.561 -30.449 1.00 51.81 108 LYS A O 1
ATOM 907 N N . ILE A 1 109 ? 10.648 0.360 -30.783 1.00 54.25 109 ILE A N 1
ATOM 908 C CA . ILE A 1 109 ? 11.502 0.351 -31.987 1.00 54.25 109 ILE A CA 1
ATOM 909 C C . ILE A 1 109 ? 10.593 0.209 -33.219 1.00 54.25 109 ILE A C 1
ATOM 911 O O . ILE A 1 109 ? 10.011 -0.863 -33.400 1.00 54.25 109 ILE A O 1
ATOM 915 N N . PRO A 1 110 ? 10.465 1.250 -34.071 1.00 54.84 110 PRO A N 1
ATOM 916 C CA . PRO A 1 110 ? 9.458 1.300 -35.137 1.00 54.84 110 PRO A CA 1
ATOM 917 C C . PRO A 1 110 ? 9.602 0.239 -36.236 1.00 54.84 110 PRO A C 1
ATOM 919 O O . PRO A 1 110 ? 8.643 0.006 -36.960 1.00 54.84 110 PRO A O 1
ATOM 922 N N . LEU A 1 111 ? 10.772 -0.399 -36.378 1.00 55.41 111 LEU A N 1
ATOM 923 C CA . LEU A 1 111 ? 11.072 -1.259 -37.534 1.00 55.41 111 LEU A CA 1
ATOM 924 C C . LEU A 1 111 ? 11.307 -2.747 -37.212 1.00 55.41 111 LEU A C 1
ATOM 926 O O . LEU A 1 111 ? 11.259 -3.573 -38.113 1.00 55.41 111 LEU A O 1
ATOM 930 N N . LEU A 1 112 ? 11.540 -3.106 -35.944 1.00 49.38 112 LEU A N 1
ATOM 931 C CA . LEU A 1 112 ? 11.836 -4.490 -35.514 1.00 49.38 112 LEU A CA 1
ATOM 932 C C . LEU A 1 112 ? 10.871 -5.013 -34.435 1.00 49.38 112 LEU A C 1
ATOM 934 O O . LEU A 1 112 ? 10.926 -6.185 -34.066 1.00 49.38 112 LEU A O 1
ATOM 938 N N . GLY A 1 113 ? 9.963 -4.162 -33.942 1.00 50.38 113 GLY A N 1
ATOM 939 C CA . GLY A 1 113 ? 9.039 -4.500 -32.859 1.00 50.38 113 GLY A CA 1
ATOM 940 C C . GLY A 1 113 ? 8.053 -5.623 -33.193 1.00 50.38 113 GLY A C 1
ATOM 941 O O . GLY A 1 113 ? 7.621 -6.311 -32.283 1.00 50.38 113 GLY A O 1
ATOM 942 N N . GLY A 1 114 ? 7.731 -5.860 -34.469 1.00 48.69 114 GLY A N 1
ATOM 943 C CA . GLY A 1 114 ? 6.719 -6.849 -34.869 1.00 48.69 114 GLY A CA 1
ATOM 944 C C . GLY A 1 114 ? 7.144 -8.317 -34.729 1.00 48.69 114 GLY A C 1
ATOM 945 O O . GLY A 1 114 ? 6.313 -9.156 -34.403 1.00 48.69 114 GLY A O 1
ATOM 946 N N . LEU A 1 115 ? 8.428 -8.635 -34.932 1.00 48.47 115 LEU A N 1
ATOM 947 C CA . LEU A 1 115 ? 8.920 -10.025 -34.942 1.00 48.47 115 LEU A CA 1
ATOM 948 C C . LEU A 1 115 ? 9.410 -10.504 -33.565 1.00 48.47 115 LEU A C 1
ATOM 950 O O . LEU A 1 115 ? 9.283 -11.683 -33.254 1.00 48.47 115 LEU A O 1
ATOM 954 N N . LEU A 1 116 ? 9.909 -9.597 -32.714 1.00 48.16 116 LEU A N 1
ATOM 955 C CA . LEU A 1 116 ? 10.321 -9.912 -31.335 1.00 48.16 116 LEU A CA 1
ATOM 956 C C . LEU A 1 116 ? 9.190 -9.742 -30.308 1.00 48.16 116 LEU A C 1
ATOM 958 O O . LEU A 1 116 ? 9.264 -10.320 -29.226 1.00 48.16 116 LEU A O 1
ATOM 962 N N . ALA A 1 117 ? 8.130 -8.996 -30.639 1.00 49.31 117 ALA A N 1
ATOM 963 C CA . ALA A 1 117 ? 6.925 -8.918 -29.813 1.00 49.31 117 ALA A CA 1
ATOM 964 C C . ALA A 1 117 ? 6.201 -10.267 -29.703 1.00 49.31 117 ALA A C 1
ATOM 966 O O . ALA A 1 117 ? 5.557 -10.521 -28.700 1.00 49.31 117 ALA A O 1
ATOM 967 N N . ALA A 1 118 ? 6.312 -11.168 -30.681 1.00 45.41 118 ALA A N 1
ATOM 968 C CA . ALA A 1 118 ? 5.566 -12.430 -30.659 1.00 45.41 118 ALA A CA 1
ATOM 969 C C . ALA A 1 118 ? 5.951 -13.369 -29.494 1.00 45.41 118 ALA A C 1
ATOM 971 O O . ALA A 1 118 ? 5.165 -14.238 -29.123 1.00 45.41 118 ALA A O 1
ATOM 972 N N . SER A 1 119 ? 7.109 -13.149 -28.864 1.00 50.12 119 SER A N 1
ATOM 973 C CA . SER A 1 119 ? 7.578 -13.895 -27.691 1.00 50.12 119 SER A CA 1
ATOM 974 C C . SER A 1 119 ? 7.423 -13.064 -26.412 1.00 50.12 119 SER A C 1
ATOM 976 O O . SER A 1 119 ? 8.391 -12.837 -25.684 1.00 50.12 119 SER A O 1
ATOM 978 N N . PHE A 1 120 ? 6.215 -12.559 -26.133 1.00 55.75 120 PHE A N 1
ATOM 979 C CA . PHE A 1 120 ? 5.913 -11.873 -24.873 1.00 55.75 120 PHE A CA 1
ATOM 980 C C . PHE A 1 120 ? 5.955 -12.866 -23.706 1.00 55.75 120 PHE A C 1
ATOM 982 O O . PHE A 1 120 ? 4.933 -13.402 -23.281 1.00 55.75 120 PHE A O 1
ATOM 989 N N . LEU A 1 121 ? 7.142 -13.086 -23.145 1.00 60.97 121 LEU A N 1
ATOM 990 C CA . LEU A 1 121 ? 7.259 -13.643 -21.804 1.00 60.97 121 LEU A CA 1
ATOM 991 C C . LEU A 1 121 ? 6.743 -12.581 -20.828 1.00 60.97 121 LEU A C 1
ATOM 993 O O . LEU A 1 121 ? 7.448 -11.639 -20.451 1.00 60.97 121 LEU A O 1
ATOM 997 N N . ALA A 1 122 ? 5.464 -12.706 -20.485 1.00 67.06 122 ALA A N 1
ATOM 998 C CA . ALA A 1 122 ? 4.884 -12.048 -19.335 1.00 67.06 122 ALA A CA 1
ATOM 999 C C . ALA A 1 122 ? 4.995 -12.982 -18.129 1.00 67.06 122 ALA A C 1
ATOM 1001 O O . ALA A 1 122 ? 4.741 -14.180 -18.235 1.00 67.06 122 ALA A O 1
ATOM 1002 N N . LEU A 1 123 ? 5.397 -12.429 -16.992 1.00 74.06 123 LEU A N 1
ATOM 1003 C CA . LEU A 1 123 ? 5.524 -13.162 -15.740 1.00 74.06 123 LEU A CA 1
ATOM 1004 C C . LEU A 1 123 ? 4.712 -12.432 -14.681 1.00 74.06 123 LEU A C 1
ATOM 1006 O O . LEU A 1 123 ? 4.875 -11.226 -14.513 1.00 74.06 123 LEU A O 1
ATOM 1010 N N . ASP A 1 124 ? 3.882 -13.166 -13.951 1.00 77.31 124 ASP A N 1
ATOM 1011 C CA . ASP A 1 124 ? 3.201 -12.653 -12.770 1.00 77.31 124 ASP A CA 1
ATOM 1012 C C . ASP A 1 124 ? 3.887 -13.234 -11.533 1.00 77.31 124 ASP A C 1
ATOM 1014 O O . ASP A 1 124 ? 3.908 -14.447 -11.329 1.00 77.31 124 ASP A O 1
ATOM 1018 N N . ILE A 1 125 ? 4.474 -12.365 -10.711 1.00 81.44 125 ILE A N 1
ATOM 1019 C CA . ILE A 1 125 ? 5.033 -12.745 -9.413 1.00 81.44 125 ILE A CA 1
ATOM 1020 C C . ILE A 1 125 ? 3.977 -12.441 -8.359 1.00 81.44 125 ILE A C 1
ATOM 1022 O O . ILE A 1 125 ? 3.542 -11.296 -8.214 1.00 81.44 125 ILE A O 1
ATOM 1026 N N . MET A 1 126 ? 3.579 -13.473 -7.621 1.00 85.75 126 MET A N 1
ATOM 1027 C CA . MET A 1 126 ? 2.597 -13.380 -6.549 1.00 85.75 126 MET A CA 1
ATOM 1028 C C . MET A 1 126 ? 3.239 -13.769 -5.222 1.00 85.75 126 MET A C 1
ATOM 1030 O O . MET A 1 126 ? 3.827 -14.841 -5.104 1.00 85.75 126 MET A O 1
ATOM 1034 N N . ILE A 1 127 ? 3.079 -12.913 -4.216 1.00 85.81 127 ILE A N 1
ATOM 1035 C CA . ILE A 1 127 ? 3.334 -13.259 -2.817 1.00 85.81 127 ILE A CA 1
ATOM 1036 C C . ILE A 1 127 ? 1.983 -13.342 -2.123 1.00 85.81 127 ILE A C 1
ATOM 1038 O O . ILE A 1 127 ? 1.257 -12.349 -2.084 1.00 85.81 127 ILE A O 1
ATOM 1042 N N . VAL A 1 128 ? 1.659 -14.518 -1.589 1.00 88.06 128 VAL A N 1
ATOM 1043 C CA . VAL A 1 128 ? 0.466 -14.753 -0.770 1.00 88.06 128 VAL A CA 1
ATOM 1044 C C . VAL A 1 128 ? 0.892 -14.810 0.684 1.00 88.06 128 VAL A C 1
ATOM 1046 O O . VAL A 1 128 ? 1.836 -15.517 1.023 1.00 88.06 128 VAL A O 1
ATOM 1049 N N . GLN A 1 129 ? 0.182 -14.077 1.526 1.00 87.75 129 GLN A N 1
ATOM 1050 C CA . GLN A 1 129 ? 0.435 -14.011 2.956 1.00 87.75 129 GLN A CA 1
ATOM 1051 C C . GLN A 1 129 ? -0.870 -14.164 3.721 1.00 87.75 129 GLN A C 1
ATOM 1053 O O . GLN A 1 129 ? -1.955 -13.809 3.235 1.00 87.75 129 GLN A O 1
ATOM 1058 N N . LYS A 1 130 ? -0.761 -14.721 4.923 1.00 89.75 130 LYS A N 1
ATOM 1059 C CA . LYS A 1 130 ? -1.905 -14.851 5.817 1.00 89.75 130 LYS A CA 1
ATOM 1060 C C . LYS A 1 130 ? -2.034 -13.551 6.597 1.00 89.75 130 LYS A C 1
ATOM 1062 O O . LYS A 1 130 ? -1.037 -12.955 6.993 1.00 89.75 130 LYS A O 1
ATOM 1067 N N . TYR A 1 131 ? -3.259 -13.094 6.802 1.00 87.56 131 TYR A N 1
ATOM 1068 C CA . TYR A 1 131 ? -3.519 -11.950 7.659 1.00 87.56 131 TYR A CA 1
ATOM 1069 C C . TYR A 1 131 ? -4.663 -12.240 8.623 1.00 87.56 131 TYR A C 1
ATOM 1071 O O . TYR A 1 131 ? -5.620 -12.955 8.313 1.00 87.56 131 TYR A O 1
ATOM 1079 N N . GLY A 1 132 ? -4.533 -11.690 9.818 1.00 85.94 132 GLY A N 1
ATOM 1080 C CA . GLY A 1 132 ? -5.372 -11.960 10.967 1.00 85.94 132 GLY A CA 1
ATOM 1081 C C . GLY A 1 132 ? -5.549 -10.719 11.827 1.00 85.94 132 GLY A C 1
ATOM 1082 O O . GLY A 1 132 ? -5.034 -9.639 11.525 1.00 85.94 132 GLY A O 1
ATOM 1083 N N . VAL A 1 133 ? -6.271 -10.907 12.920 1.00 85.00 133 VAL A N 1
ATOM 1084 C CA . VAL A 1 133 ? -6.276 -9.984 14.044 1.00 85.00 133 VAL A CA 1
ATOM 1085 C C . VAL A 1 133 ? -5.784 -10.764 15.254 1.00 85.00 133 VAL A C 1
ATOM 1087 O O . VAL A 1 133 ? -6.254 -11.878 15.484 1.00 85.00 133 VAL A O 1
ATOM 1090 N N . ASP A 1 134 ? -4.798 -10.215 15.958 1.00 86.50 134 ASP A N 1
ATOM 1091 C CA . ASP A 1 134 ? -4.239 -10.817 17.166 1.00 86.50 134 ASP A CA 1
ATOM 1092 C C . ASP A 1 134 ? -5.198 -10.683 18.363 1.00 86.50 134 ASP A C 1
ATOM 1094 O O . ASP A 1 134 ? -6.218 -9.987 18.303 1.00 86.50 134 ASP A O 1
ATOM 1098 N N . ASP A 1 135 ? -4.840 -11.308 19.485 1.00 83.69 135 ASP A N 1
ATOM 1099 C CA . ASP A 1 135 ? -5.623 -11.256 20.728 1.00 83.69 135 ASP A CA 1
ATOM 1100 C C . ASP A 1 135 ? -5.788 -9.825 21.283 1.00 83.69 135 ASP A C 1
ATOM 1102 O O . ASP A 1 135 ? -6.680 -9.562 22.089 1.00 83.69 135 ASP A O 1
ATOM 1106 N N . ASN A 1 136 ? -4.960 -8.873 20.836 1.00 81.81 136 ASN A N 1
ATOM 1107 C CA . ASN A 1 136 ? -5.036 -7.459 21.209 1.00 81.81 136 ASN A CA 1
ATOM 1108 C C . ASN A 1 136 ? -5.880 -6.629 20.231 1.00 81.81 136 ASN A C 1
ATOM 1110 O O . ASN A 1 136 ? -5.901 -5.397 20.331 1.00 81.81 136 ASN A O 1
ATOM 1114 N N . GLY A 1 137 ? -6.531 -7.263 19.255 1.00 77.19 137 GLY A N 1
ATOM 1115 C CA . GLY A 1 137 ? -7.330 -6.568 18.259 1.00 77.19 137 GLY A CA 1
ATOM 1116 C C . GLY A 1 137 ? -6.496 -5.817 17.216 1.00 77.19 137 GLY A C 1
ATOM 1117 O O . GLY A 1 137 ? -7.013 -4.894 16.591 1.00 77.19 137 GLY A O 1
ATOM 1118 N N . LYS A 1 138 ? -5.218 -6.155 17.020 1.00 81.75 138 LYS A N 1
ATOM 1119 C CA . LYS A 1 138 ? -4.325 -5.537 16.027 1.00 81.75 138 LYS A CA 1
ATOM 1120 C C . LYS A 1 138 ? -4.201 -6.413 14.791 1.00 81.75 138 LYS A C 1
ATOM 1122 O O . LYS A 1 138 ? -4.247 -7.630 14.880 1.00 81.75 138 LYS A O 1
ATOM 1127 N N . TRP A 1 139 ? -4.003 -5.787 13.632 1.00 84.12 139 TRP A N 1
ATOM 1128 C CA . TRP A 1 139 ? -3.680 -6.513 12.404 1.00 84.12 139 TRP A CA 1
ATOM 1129 C C . TRP A 1 139 ? -2.383 -7.311 12.572 1.00 84.12 139 TRP A C 1
ATOM 1131 O O . TRP A 1 139 ? -1.360 -6.737 12.947 1.00 84.12 139 TRP A O 1
ATOM 1141 N N . ASP A 1 140 ? -2.437 -8.594 12.234 1.00 85.25 140 ASP A N 1
ATOM 1142 C CA . ASP A 1 140 ? -1.293 -9.499 12.145 1.00 85.25 140 ASP A CA 1
ATOM 1143 C C . ASP A 1 140 ? -1.121 -9.956 10.691 1.00 85.25 140 ASP A C 1
ATOM 1145 O O . ASP A 1 140 ? -2.101 -10.283 10.019 1.00 85.25 140 ASP A O 1
ATOM 1149 N N . ILE A 1 141 ? 0.110 -9.940 10.185 1.00 83.50 141 ILE A N 1
ATOM 1150 C CA . ILE A 1 141 ? 0.455 -10.346 8.819 1.00 83.50 141 ILE A CA 1
ATOM 1151 C C . ILE A 1 141 ? 1.640 -11.310 8.898 1.00 83.50 141 ILE A C 1
ATOM 1153 O O . ILE A 1 141 ? 2.702 -10.934 9.394 1.00 83.50 141 ILE A O 1
ATOM 1157 N N . GLN A 1 142 ? 1.451 -12.515 8.356 1.00 77.06 142 GLN A N 1
ATOM 1158 C CA . GLN A 1 142 ? 2.412 -13.622 8.321 1.00 77.06 142 GLN A CA 1
ATOM 1159 C C . GLN A 1 142 ? 2.831 -13.880 6.869 1.00 77.06 142 GLN A C 1
ATOM 1161 O O . GLN A 1 142 ? 1.955 -14.234 6.042 1.00 77.06 142 GLN A O 1
#

Sequence (142 aa):
ISSKPTRQIKQEMIQLVQNRNADKQGEKAKFYQSTLQPMIEELKRRNKSDRPKSDEYHLVQGTWTPIWSNIPFQDSLPGRIREESYQIFKNNGYYANIARYAFGRKIKIPLLGGLLAASFLALDIMIVQKYGVDDNGKWDIQ

Secondary structure (DSSP, 8-state):
-TTS-HHHHHHHHHHHHTT-SSS-HHHHHHHIIIIIHHHHHHHHHHT---S-HHHHHHHH-EEE--SS---HHHHSSTTEEEEEEEEEEETTTEEEEEEEEETTTT---TTTHHHHGGG--EEEEEEEEEEEE-TTS-EEE-

Organism: NCBI:txid91324

Radius of gyration: 18.82 Å; chains: 1; bounding box: 31×38×59 Å

pLDDT: mean 79.18, std 13.39, range [45.41, 96.38]

Foldseek 3Di:
DLPDDLVVLVVVLLVLLQPCAPPDLVVLVVCCVPPVVVSVVSNVVVPPDPDQVLVCLVVQADKAQDSHDSPVVQVVDPAWDRVPWIKHRDPVQKIKTKTKHWPLPPPPDPPPSPPVVVPTPMDIDMDMWGWDQDPVSHIDID